Protein AF-A0A536NXY3-F1 (afdb_monomer)

Structure (mmCIF, N/CA/C/O backbone):
data_AF-A0A536NXY3-F1
#
_entry.id   AF-A0A536NXY3-F1
#
loop_
_atom_site.group_PDB
_atom_site.id
_atom_site.type_symbol
_atom_site.label_atom_id
_atom_site.label_alt_id
_atom_site.label_comp_id
_atom_site.label_asym_id
_atom_site.label_entity_id
_atom_site.label_seq_id
_atom_site.pdbx_PDB_ins_code
_atom_site.Cartn_x
_atom_site.Cartn_y
_atom_site.Cartn_z
_atom_site.occupancy
_atom_site.B_iso_or_equiv
_atom_site.auth_seq_id
_atom_site.auth_comp_id
_atom_site.auth_asym_id
_atom_site.auth_atom_id
_atom_site.pdbx_PDB_model_num
ATOM 1 N N . MET A 1 1 ? -5.836 4.672 -12.415 1.00 70.81 1 MET A N 1
ATOM 2 C CA . MET A 1 1 ? -6.569 4.955 -11.162 1.00 70.81 1 MET A CA 1
ATOM 3 C C . MET A 1 1 ? -7.993 4.489 -11.331 1.00 70.81 1 MET A C 1
ATOM 5 O O . MET A 1 1 ? -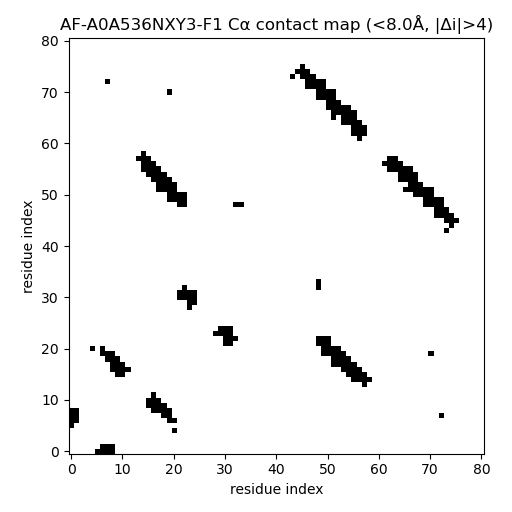8.533 4.631 -12.422 1.00 70.81 1 MET A O 1
ATOM 9 N N . ASP A 1 2 ? -8.573 3.956 -10.270 1.00 80.12 2 ASP A N 1
ATOM 10 C CA . ASP A 1 2 ? -9.996 3.669 -10.201 1.00 80.12 2 ASP A CA 1
ATOM 11 C C . ASP A 1 2 ? -10.816 4.973 -10.191 1.00 80.12 2 ASP A C 1
ATOM 13 O O . ASP A 1 2 ? -10.429 5.959 -9.555 1.00 80.12 2 ASP A O 1
ATOM 17 N N . SER A 1 3 ? -11.912 5.022 -10.949 1.00 77.19 3 SER A N 1
ATOM 18 C CA . SER A 1 3 ? -12.668 6.262 -11.167 1.00 77.19 3 SER A CA 1
ATOM 19 C C . SER A 1 3 ? -13.460 6.711 -9.942 1.00 77.19 3 SER A C 1
ATOM 21 O O . SER A 1 3 ? -13.604 7.925 -9.749 1.00 77.19 3 SER A O 1
ATOM 23 N N . GLU A 1 4 ? -13.928 5.758 -9.133 1.00 81.56 4 GLU A N 1
ATOM 24 C CA . GLU A 1 4 ? -14.771 5.989 -7.957 1.00 81.56 4 GLU A CA 1
ATOM 25 C C . GLU A 1 4 ? -13.920 6.195 -6.710 1.00 81.56 4 GLU A C 1
ATOM 27 O O . GLU A 1 4 ? -14.031 7.213 -6.031 1.00 81.56 4 GLU A O 1
ATOM 32 N N . THR A 1 5 ? -13.015 5.257 -6.444 1.00 79.94 5 THR A N 1
ATOM 33 C CA . THR A 1 5 ? -12.217 5.259 -5.212 1.00 79.94 5 THR A CA 1
ATOM 34 C C . THR A 1 5 ? -10.979 6.142 -5.308 1.00 79.94 5 THR A C 1
ATOM 36 O O . THR A 1 5 ? -10.355 6.424 -4.291 1.00 79.94 5 THR A O 1
ATOM 39 N N . LYS A 1 6 ? -10.585 6.558 -6.522 1.00 82.69 6 LYS A N 1
ATOM 40 C CA . LYS A 1 6 ? -9.301 7.228 -6.803 1.00 82.69 6 LYS A CA 1
ATOM 41 C C . LYS A 1 6 ? -8.079 6.418 -6.359 1.00 82.69 6 LYS A C 1
ATOM 43 O O . LYS A 1 6 ? -6.972 6.945 -6.329 1.00 82.69 6 LYS A O 1
ATOM 48 N N . LEU A 1 7 ? -8.237 5.130 -6.062 1.00 82.81 7 LEU A N 1
ATOM 49 C CA . LEU A 1 7 ? -7.132 4.265 -5.673 1.00 82.81 7 LEU A CA 1
ATOM 50 C C . LEU A 1 7 ? -6.344 3.782 -6.900 1.00 82.81 7 LEU A C 1
ATOM 52 O O . LEU A 1 7 ? -6.865 3.735 -8.024 1.00 82.81 7 LEU A O 1
ATOM 56 N N . PRO A 1 8 ? -5.055 3.447 -6.735 1.00 79.44 8 PRO A N 1
ATOM 57 C CA . PRO A 1 8 ? -4.269 2.893 -7.820 1.00 79.44 8 PRO A CA 1
ATOM 58 C C . PRO A 1 8 ? -4.757 1.484 -8.179 1.00 79.44 8 PRO A C 1
ATOM 60 O O . PRO A 1 8 ? -5.080 0.663 -7.325 1.00 79.44 8 PRO A O 1
ATOM 63 N N . ARG A 1 9 ? -4.748 1.216 -9.482 1.00 82.50 9 ARG A N 1
ATOM 64 C CA . ARG A 1 9 ? -4.805 -0.121 -10.071 1.00 82.50 9 ARG A CA 1
ATOM 65 C C . ARG A 1 9 ? -3.556 -0.250 -10.921 1.00 82.50 9 ARG A C 1
ATOM 67 O O . ARG A 1 9 ? -3.280 0.662 -11.707 1.00 82.50 9 ARG A O 1
ATOM 74 N N . VAL A 1 10 ? -2.795 -1.317 -10.718 1.00 83.19 10 VAL A N 1
ATOM 75 C CA . VAL A 1 10 ? -1.530 -1.549 -11.420 1.00 83.19 10 VAL A CA 1
ATOM 76 C C . VAL A 1 10 ? -1.598 -2.907 -12.095 1.00 83.19 10 VAL A C 1
ATOM 78 O O . VAL A 1 10 ? -1.862 -3.916 -11.447 1.00 83.19 10 VAL A O 1
ATOM 81 N N . ALA A 1 11 ? -1.336 -2.914 -13.396 1.00 82.25 11 ALA A N 1
ATOM 82 C CA . ALA A 1 11 ? -1.094 -4.115 -14.173 1.00 82.25 11 ALA A CA 1
ATOM 83 C C . ALA A 1 11 ? 0.240 -3.937 -14.902 1.00 82.25 11 ALA A C 1
ATOM 85 O O . ALA A 1 11 ? 0.485 -2.872 -15.476 1.00 82.25 11 ALA A O 1
ATOM 86 N N . ALA A 1 12 ? 1.103 -4.949 -14.859 1.00 81.81 12 ALA A N 1
ATOM 87 C CA . ALA A 1 12 ? 2.383 -4.928 -15.561 1.00 81.81 12 ALA A CA 1
ATOM 88 C C . ALA A 1 12 ? 2.561 -6.223 -16.353 1.00 81.81 12 ALA A C 1
ATOM 90 O O . ALA A 1 12 ? 2.779 -7.274 -15.754 1.00 81.81 12 ALA A O 1
ATOM 91 N N . ALA A 1 13 ? 2.459 -6.111 -17.685 1.00 76.81 13 ALA A N 1
ATOM 92 C CA . ALA A 1 13 ? 2.731 -7.169 -18.665 1.00 76.81 13 ALA A CA 1
ATOM 93 C C . ALA A 1 13 ? 2.171 -8.553 -18.273 1.00 76.81 13 ALA A C 1
ATOM 95 O O . ALA A 1 13 ? 2.881 -9.548 -18.354 1.00 76.81 13 ALA A O 1
ATOM 96 N N . ASP A 1 14 ? 0.933 -8.587 -17.767 1.00 80.38 14 ASP A N 1
ATOM 97 C CA . ASP A 1 14 ? 0.213 -9.757 -17.228 1.00 80.38 14 ASP A CA 1
ATOM 98 C C . ASP A 1 14 ? 0.875 -10.494 -16.046 1.00 80.38 14 ASP A C 1
ATOM 100 O O . ASP A 1 14 ? 0.223 -11.289 -15.370 1.00 80.38 14 ASP A O 1
ATOM 104 N N . ALA A 1 15 ? 2.130 -10.182 -15.725 1.00 89.25 15 ALA A N 1
ATOM 105 C CA . ALA A 1 15 ? 2.880 -10.816 -14.653 1.00 89.25 15 ALA A CA 1
ATOM 106 C C . ALA A 1 15 ? 2.484 -10.308 -13.264 1.00 89.25 15 ALA A C 1
ATOM 108 O O . ALA A 1 15 ? 2.624 -11.024 -12.273 1.00 89.25 15 ALA A O 1
ATOM 109 N N . ILE A 1 16 ? 2.002 -9.066 -13.163 1.00 91.88 16 ILE A N 1
ATOM 110 C CA . ILE A 1 16 ? 1.619 -8.451 -11.889 1.00 91.88 16 ILE A CA 1
ATOM 111 C C . ILE A 1 16 ? 0.224 -7.851 -12.003 1.00 91.88 16 ILE A C 1
ATOM 113 O O . ILE A 1 16 ? -0.039 -7.052 -12.902 1.00 91.88 16 ILE A O 1
ATOM 117 N N . THR A 1 17 ? -0.636 -8.183 -11.041 1.00 93.12 17 THR A N 1
ATOM 118 C CA . THR A 1 17 ? -1.938 -7.535 -10.835 1.00 93.12 17 THR A CA 1
ATOM 119 C C . THR A 1 17 ? -2.020 -7.019 -9.409 1.00 93.12 17 THR A C 1
ATOM 121 O O . THR A 1 17 ? -1.852 -7.792 -8.464 1.00 93.12 17 THR A O 1
ATOM 124 N N . VAL A 1 18 ? -2.295 -5.722 -9.257 1.00 91.88 18 VAL A N 1
ATOM 125 C CA . VAL A 1 18 ? -2.535 -5.083 -7.961 1.00 91.88 18 VAL A CA 1
ATOM 126 C C . VAL A 1 18 ? -3.814 -4.253 -8.004 1.00 91.88 18 VAL A C 1
ATOM 128 O O . VAL A 1 18 ? -3.925 -3.287 -8.765 1.00 91.88 18 VAL A O 1
ATOM 131 N N . GLU A 1 19 ? -4.749 -4.598 -7.126 1.00 91.88 19 GLU A N 1
ATOM 132 C CA . GLU A 1 19 ? -5.942 -3.819 -6.813 1.00 91.88 19 GLU A CA 1
ATOM 133 C C . GLU A 1 19 ? -5.921 -3.416 -5.341 1.00 91.88 19 GLU A C 1
ATOM 135 O O . GLU A 1 19 ? -5.692 -4.250 -4.462 1.00 91.88 19 GLU A O 1
ATOM 140 N N . MET A 1 20 ? -6.191 -2.139 -5.074 1.00 91.19 20 MET A N 1
ATOM 141 C CA . MET A 1 20 ? -6.234 -1.591 -3.721 1.00 91.19 20 MET A CA 1
ATOM 142 C C . M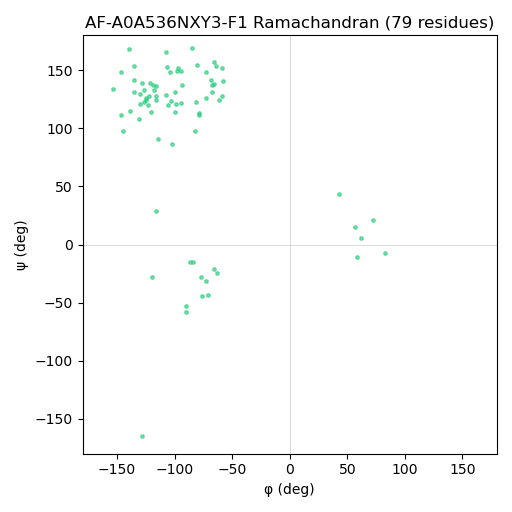ET A 1 20 ? -7.666 -1.307 -3.277 1.00 91.19 20 MET A C 1
ATOM 144 O O . MET A 1 20 ? -8.529 -0.979 -4.092 1.00 91.19 20 MET A O 1
ATOM 148 N N . GLU A 1 21 ? -7.890 -1.358 -1.970 1.00 91.25 21 GLU A N 1
ATOM 149 C CA . GLU A 1 21 ? -9.137 -0.954 -1.329 1.00 91.25 21 GLU A CA 1
ATOM 150 C C . GLU A 1 21 ? -8.877 -0.103 -0.084 1.00 91.25 21 GLU A C 1
ATOM 152 O O . GLU A 1 21 ? -7.833 -0.205 0.569 1.00 91.25 21 GLU A O 1
ATOM 157 N N . TYR A 1 22 ? -9.838 0.753 0.261 1.00 90.12 22 TYR A N 1
ATOM 158 C CA . TYR A 1 22 ? -9.790 1.460 1.531 1.00 90.12 22 TYR A CA 1
ATOM 159 C C . TYR A 1 22 ? -9.935 0.473 2.682 1.00 90.12 22 TYR A C 1
ATOM 161 O O . TYR A 1 22 ? -10.773 -0.426 2.652 1.00 90.12 22 TYR A O 1
ATOM 169 N N . ILE A 1 23 ? -9.141 0.676 3.730 1.00 89.56 23 ILE A N 1
ATOM 170 C CA . ILE A 1 23 ? -9.318 -0.087 4.958 1.00 89.56 23 ILE A CA 1
ATOM 171 C C . ILE A 1 23 ? -10.579 0.448 5.635 1.00 89.56 23 ILE A C 1
ATOM 173 O O . ILE A 1 23 ? -10.709 1.653 5.854 1.00 89.56 23 ILE A O 1
ATOM 177 N N . LEU A 1 24 ? -11.509 -0.448 5.952 1.00 90.94 24 LEU A N 1
ATOM 178 C CA . LEU A 1 24 ? -12.767 -0.100 6.601 1.00 90.94 24 LEU A CA 1
ATOM 179 C C . LEU A 1 24 ? -12.736 -0.484 8.078 1.00 90.94 24 LEU A C 1
ATOM 181 O O . LEU A 1 24 ? -12.143 -1.493 8.468 1.00 90.94 24 LEU A O 1
ATOM 185 N N . ASN A 1 25 ? -13.436 0.289 8.902 1.00 91.00 25 ASN A N 1
ATOM 186 C CA . ASN A 1 25 ? -13.722 -0.096 10.273 1.00 91.00 25 ASN A CA 1
ATOM 187 C C . ASN A 1 25 ? -14.546 -1.399 10.240 1.00 91.00 25 ASN A C 1
ATOM 189 O O . ASN A 1 25 ? -15.607 -1.433 9.608 1.00 91.00 25 ASN A O 1
ATOM 193 N N . PRO A 1 26 ? -14.114 -2.480 10.914 1.00 88.06 26 PRO A N 1
ATOM 194 C CA . PRO A 1 26 ? -14.808 -3.762 10.830 1.00 88.06 26 PRO A CA 1
ATOM 195 C C . PRO A 1 26 ? -16.237 -3.703 11.387 1.00 88.06 26 PRO A C 1
ATOM 197 O O . PRO A 1 26 ? -17.076 -4.496 10.950 1.00 88.06 26 PRO A O 1
ATOM 200 N N . VAL A 1 27 ? -16.510 -2.755 12.291 1.00 95.25 27 VAL A N 1
ATOM 201 C CA . VAL A 1 27 ? -17.806 -2.529 12.939 1.00 95.25 27 VAL A CA 1
ATOM 202 C C . VAL A 1 27 ? -18.659 -1.541 12.142 1.00 95.25 27 VAL A C 1
ATOM 204 O O . VAL A 1 27 ? -19.755 -1.903 11.726 1.00 95.25 27 VAL A O 1
ATOM 207 N N . THR A 1 28 ? -18.173 -0.318 11.896 1.00 94.31 28 THR A N 1
ATOM 208 C CA . THR A 1 28 ? -18.993 0.748 11.273 1.00 94.31 28 THR A CA 1
ATOM 209 C C . THR A 1 28 ? -18.994 0.723 9.746 1.00 94.31 28 THR A C 1
ATOM 211 O O . THR A 1 28 ? -19.847 1.354 9.133 1.00 94.31 28 THR A O 1
ATOM 214 N N . LYS A 1 29 ? -18.062 -0.011 9.122 1.00 92.50 29 LYS A N 1
ATOM 215 C CA . LYS A 1 29 ? -17.810 -0.043 7.667 1.00 92.50 29 LYS A CA 1
ATOM 216 C C . LYS A 1 29 ? -17.370 1.286 7.050 1.00 92.50 29 LYS A C 1
ATOM 218 O O . LYS A 1 29 ? -17.176 1.354 5.842 1.00 92.50 29 LYS A O 1
ATOM 223 N N . GLU A 1 30 ? -17.149 2.312 7.859 1.00 92.25 30 GLU A N 1
ATOM 224 C CA . GLU A 1 30 ? -16.597 3.584 7.401 1.00 92.25 30 GLU A CA 1
ATOM 225 C C . GLU A 1 30 ? -15.106 3.443 7.076 1.00 92.25 30 GLU A C 1
ATOM 227 O O . GLU A 1 30 ? -14.393 2.659 7.712 1.00 92.25 30 GLU A O 1
ATOM 232 N N . THR A 1 31 ? -14.624 4.221 6.106 1.00 88.00 31 THR A N 1
ATOM 233 C CA . THR A 1 31 ? -13.196 4.304 5.781 1.00 88.00 31 THR A CA 1
ATOM 234 C C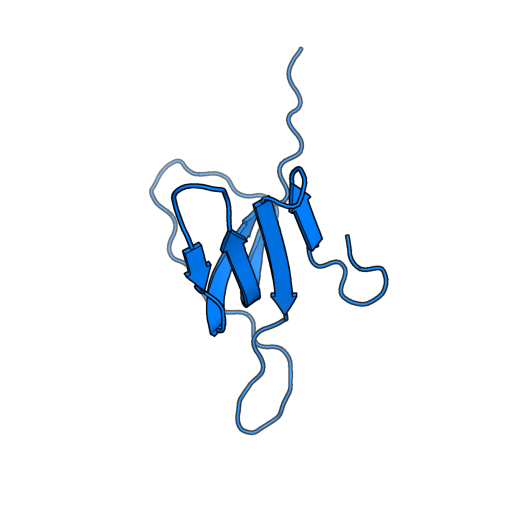 . THR A 1 31 ? -12.405 4.767 6.997 1.00 88.00 31 THR A C 1
ATOM 236 O O . THR A 1 31 ? -12.709 5.802 7.588 1.00 88.00 31 THR A O 1
ATOM 239 N N . ILE A 1 32 ? -11.362 4.018 7.355 1.00 85.88 32 ILE A N 1
ATOM 240 C CA . ILE A 1 32 ? -10.407 4.447 8.374 1.00 85.88 32 ILE A CA 1
ATOM 241 C C . ILE A 1 32 ? -9.183 5.075 7.720 1.00 85.88 32 ILE A C 1
ATOM 243 O O . ILE A 1 32 ? -8.785 4.721 6.612 1.00 85.88 32 ILE A O 1
ATOM 247 N N . HIS A 1 33 ? -8.553 5.986 8.454 1.00 80.00 33 HIS A N 1
ATOM 248 C CA . HIS A 1 33 ? -7.308 6.634 8.063 1.00 80.00 33 HIS A CA 1
ATOM 249 C C . HIS A 1 33 ? -6.211 6.197 9.040 1.00 80.00 33 HIS A C 1
ATOM 251 O O . HIS A 1 33 ? -6.067 6.800 10.108 1.00 80.00 33 HIS A O 1
ATOM 257 N N . PRO A 1 34 ? -5.478 5.105 8.740 1.00 79.00 34 PRO A N 1
ATOM 258 C CA . PRO A 1 34 ? -4.421 4.624 9.616 1.00 79.00 34 PRO A CA 1
ATOM 259 C C . PRO A 1 34 ? -3.345 5.695 9.826 1.00 79.00 34 PRO A C 1
ATOM 261 O O . PRO A 1 34 ? -3.102 6.541 8.966 1.00 79.00 34 PRO A O 1
ATOM 264 N N . ARG A 1 35 ? -2.671 5.646 10.977 1.00 77.00 35 ARG A N 1
ATOM 265 C CA . ARG A 1 35 ? -1.515 6.504 11.256 1.00 77.00 35 ARG A CA 1
ATOM 266 C C . ARG A 1 35 ? -0.233 5.769 10.885 1.00 77.00 35 ARG A C 1
ATOM 268 O O . ARG A 1 35 ? -0.074 4.604 11.236 1.00 77.00 35 ARG A O 1
ATOM 275 N N . VAL A 1 36 ? 0.695 6.472 10.244 1.00 78.12 36 VAL A N 1
ATOM 276 C CA . VAL A 1 36 ? 2.055 5.995 9.965 1.00 78.12 36 VAL A CA 1
ATOM 277 C C . VAL A 1 36 ? 3.062 6.946 10.605 1.00 78.12 36 VAL A C 1
ATOM 279 O O . VAL A 1 36 ? 2.873 8.162 10.588 1.00 78.12 36 VAL A O 1
ATOM 282 N N . VAL A 1 37 ? 4.118 6.392 11.196 1.00 82.94 37 VAL A N 1
ATOM 283 C CA . VAL A 1 37 ? 5.284 7.163 11.640 1.00 82.94 37 VAL A CA 1
ATOM 284 C C . VAL A 1 37 ? 6.310 7.105 10.517 1.00 82.94 37 VAL A C 1
ATOM 286 O O . VAL A 1 37 ? 6.694 6.016 10.094 1.00 82.94 37 VAL A O 1
ATOM 289 N N . LEU A 1 38 ? 6.712 8.268 10.010 1.00 81.94 38 LEU A N 1
ATOM 290 C CA . LEU A 1 38 ? 7.694 8.376 8.936 1.00 81.94 38 LEU A CA 1
ATOM 291 C C . LEU A 1 38 ? 9.103 8.587 9.512 1.00 81.94 38 LEU A C 1
ATOM 293 O O . LEU A 1 38 ? 9.229 9.188 10.582 1.00 81.94 38 LEU A O 1
ATOM 297 N N . PRO A 1 39 ? 10.157 8.108 8.826 1.00 80.69 39 PRO A N 1
ATOM 298 C CA . PRO A 1 39 ? 11.533 8.405 9.204 1.00 80.69 39 PRO A CA 1
ATOM 299 C C . PRO A 1 39 ? 11.836 9.904 9.075 1.00 80.69 39 PRO A C 1
ATOM 301 O O . PRO A 1 39 ? 11.227 10.611 8.266 1.00 80.69 39 PRO A O 1
ATOM 304 N N . GLU A 1 40 ? 12.801 10.385 9.860 1.00 85.75 40 GLU A N 1
ATOM 305 C CA . GLU A 1 40 ? 13.254 11.777 9.798 1.00 85.75 40 GLU A CA 1
ATOM 306 C C . GLU A 1 40 ? 13.762 12.141 8.393 1.00 85.75 40 GLU A C 1
ATOM 308 O O . GLU A 1 40 ? 14.418 11.346 7.721 1.00 85.75 40 GLU A O 1
ATOM 313 N N . GLY A 1 41 ? 13.443 13.357 7.938 1.00 81.06 41 GLY A N 1
ATOM 314 C CA . GLY A 1 41 ? 13.851 13.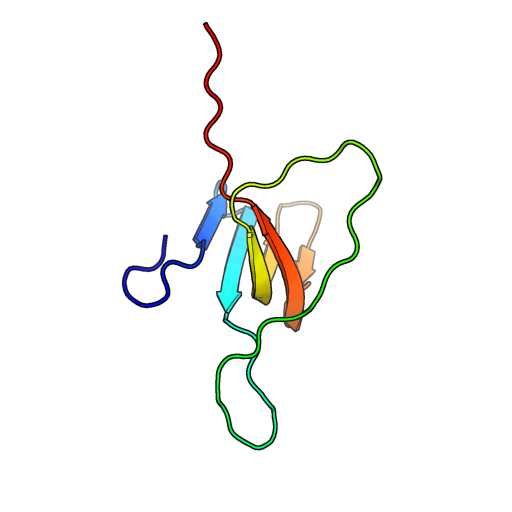873 6.626 1.00 81.06 41 GLY A CA 1
ATOM 315 C C . GLY A 1 41 ? 12.969 13.451 5.445 1.00 81.06 41 GLY A C 1
ATOM 316 O O . GLY A 1 41 ? 13.134 13.997 4.354 1.00 81.06 41 GLY A O 1
ATOM 317 N N . LEU A 1 42 ? 12.004 12.541 5.631 1.00 79.00 42 LEU A N 1
ATOM 318 C CA . LEU A 1 42 ? 11.053 12.185 4.578 1.00 79.00 42 LEU A CA 1
ATOM 319 C C . LEU A 1 42 ? 9.910 13.208 4.496 1.00 79.00 42 LEU A C 1
ATOM 321 O O . LEU A 1 42 ? 9.167 13.408 5.455 1.00 79.00 42 LEU A O 1
ATOM 325 N N . VAL A 1 43 ? 9.729 13.810 3.318 1.00 76.06 43 VAL A N 1
ATOM 326 C CA . VAL A 1 43 ? 8.628 14.743 3.039 1.00 76.06 43 VAL A CA 1
ATOM 327 C C . VAL A 1 43 ? 7.592 14.059 2.155 1.00 76.06 43 VAL A C 1
ATOM 329 O O . VAL A 1 43 ? 7.886 13.665 1.029 1.00 76.06 43 VAL A O 1
ATOM 332 N N . VAL A 1 44 ? 6.361 13.946 2.654 1.00 75.12 44 VAL A N 1
ATOM 333 C CA . VAL A 1 44 ? 5.216 13.405 1.910 1.00 75.12 44 VAL A CA 1
ATOM 334 C C . VAL A 1 44 ? 4.117 14.457 1.891 1.00 75.12 44 VAL A C 1
ATOM 336 O O . VAL A 1 44 ? 3.640 14.872 2.943 1.00 75.12 44 VAL A O 1
ATOM 339 N N . LYS A 1 45 ? 3.715 14.892 0.691 1.00 74.94 45 LYS A N 1
ATOM 340 C CA . LYS A 1 45 ? 2.594 15.829 0.524 1.00 74.94 45 LYS A CA 1
ATOM 341 C C . LYS A 1 45 ? 1.251 15.122 0.695 1.00 74.94 45 LYS A C 1
ATOM 343 O O . LYS A 1 45 ? 0.366 15.646 1.359 1.00 74.94 45 LYS A O 1
ATOM 348 N N . GLU A 1 46 ? 1.114 13.944 0.091 1.00 76.81 46 GLU A N 1
ATOM 349 C CA . GLU A 1 46 ? -0.112 13.152 0.117 1.00 76.81 46 GLU A CA 1
ATOM 350 C C . GLU A 1 46 ? 0.207 11.662 -0.068 1.00 76.81 46 GLU A C 1
ATOM 352 O O . GLU A 1 46 ? 0.984 11.279 -0.948 1.00 76.81 46 GLU A O 1
ATOM 357 N N . ALA A 1 47 ? -0.397 10.815 0.764 1.00 79.94 47 ALA A N 1
ATOM 358 C CA . ALA A 1 47 ? -0.312 9.365 0.653 1.00 79.94 47 ALA A CA 1
ATOM 359 C C . ALA A 1 47 ? -1.616 8.715 1.117 1.00 79.94 47 ALA A C 1
ATOM 361 O O . ALA A 1 47 ? -2.283 9.208 2.027 1.00 79.94 47 ALA A O 1
ATOM 362 N N . ALA A 1 48 ? -1.944 7.580 0.508 1.00 82.12 48 ALA A N 1
ATOM 363 C CA . ALA A 1 48 ? -3.047 6.724 0.903 1.00 82.12 48 ALA A CA 1
ATOM 364 C C . ALA A 1 48 ? -2.497 5.451 1.557 1.00 82.12 48 ALA A C 1
ATOM 366 O O . ALA A 1 48 ? -1.642 4.760 0.995 1.00 82.12 48 ALA A O 1
ATOM 367 N N . LEU A 1 49 ? -3.009 5.136 2.746 1.00 87.56 49 LEU A N 1
ATOM 368 C CA . LEU A 1 49 ? -2.774 3.858 3.414 1.00 87.56 49 LEU A CA 1
ATOM 369 C C . LEU A 1 49 ? -3.989 2.967 3.161 1.00 87.56 49 LEU A C 1
ATOM 371 O O . LEU A 1 49 ? -5.116 3.349 3.477 1.00 87.56 49 LEU A O 1
ATOM 375 N N . VAL A 1 50 ? -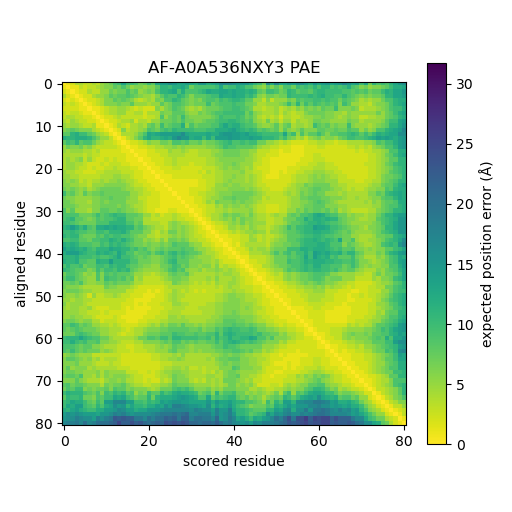3.757 1.819 2.538 1.00 90.38 50 VAL A N 1
ATOM 376 C CA . VAL A 1 50 ? -4.787 0.990 1.899 1.00 90.38 50 VAL A CA 1
ATOM 377 C C . VAL A 1 50 ? -4.539 -0.494 2.158 1.00 90.38 50 VAL A C 1
ATOM 379 O O . VAL A 1 50 ? -3.488 -0.887 2.664 1.00 90.38 50 VAL A O 1
ATOM 382 N N . GLY A 1 51 ? -5.518 -1.330 1.835 1.00 91.12 51 GLY A N 1
ATOM 383 C CA . GLY A 1 51 ? -5.351 -2.778 1.744 1.00 91.12 51 GLY A CA 1
ATOM 384 C C . GLY A 1 51 ? -5.146 -3.212 0.295 1.00 91.12 51 GLY A C 1
ATOM 385 O O . GLY A 1 51 ? -5.683 -2.587 -0.620 1.00 91.12 51 GLY A O 1
ATOM 386 N N . THR A 1 52 ? -4.395 -4.288 0.070 1.00 92.94 52 THR A N 1
ATOM 387 C CA . THR A 1 52 ? -4.396 -4.992 -1.216 1.00 92.94 52 THR A CA 1
ATOM 388 C C . THR A 1 52 ? -5.634 -5.877 -1.281 1.00 92.94 52 THR A C 1
ATOM 390 O O . THR A 1 52 ? -5.727 -6.878 -0.576 1.00 92.94 52 THR A O 1
ATOM 393 N N . LYS A 1 53 ? -6.588 -5.541 -2.147 1.00 93.25 53 LYS A N 1
ATOM 394 C CA . 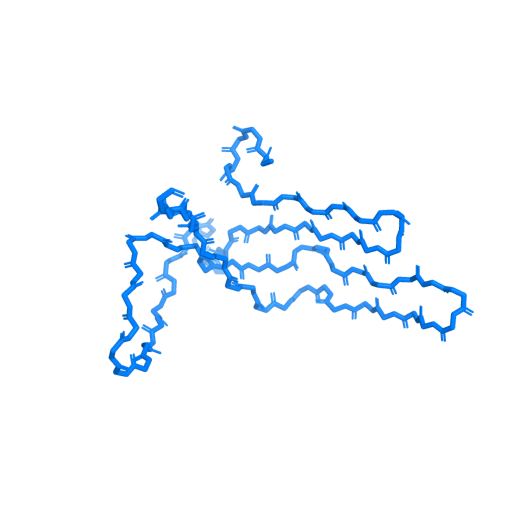LYS A 1 53 ? -7.712 -6.431 -2.458 1.00 93.25 53 LYS A 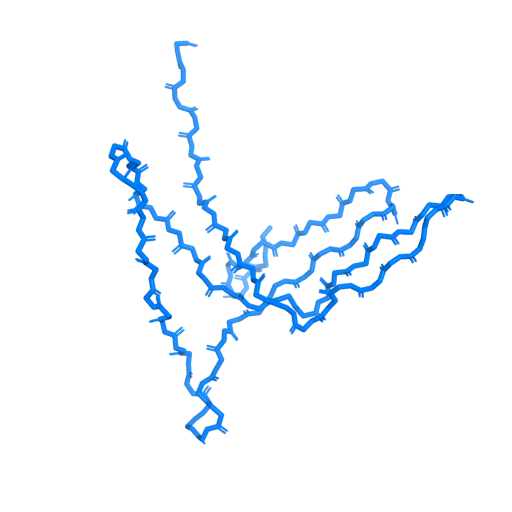CA 1
ATOM 395 C C . LYS A 1 53 ? -7.224 -7.625 -3.274 1.00 93.25 53 LYS A C 1
ATOM 397 O O . LYS A 1 53 ? -7.580 -8.767 -3.003 1.00 93.25 53 LYS A O 1
ATOM 402 N N . GLN A 1 54 ? -6.366 -7.340 -4.250 1.00 93.88 54 GLN A N 1
ATOM 403 C CA . GLN A 1 54 ? -5.661 -8.332 -5.044 1.00 93.88 54 GLN A CA 1
ATOM 404 C C . GLN A 1 54 ? -4.203 -7.908 -5.172 1.00 93.88 54 GLN A C 1
ATOM 406 O O . GLN A 1 54 ? -3.920 -6.760 -5.503 1.00 93.88 54 GLN A O 1
ATOM 411 N N . PHE A 1 55 ? -3.277 -8.823 -4.919 1.00 93.75 55 PHE A N 1
ATOM 412 C CA . PHE A 1 55 ? -1.874 -8.650 -5.267 1.00 93.75 55 PHE A CA 1
ATOM 413 C C . PHE A 1 55 ? -1.294 -10.000 -5.664 1.00 93.75 55 PHE A C 1
ATOM 415 O O . PHE A 1 55 ? -0.876 -10.788 -4.818 1.00 93.75 55 PHE A O 1
ATOM 422 N N . THR A 1 56 ? -1.244 -10.244 -6.967 1.00 94.69 56 THR A N 1
ATOM 423 C CA . THR A 1 56 ? -0.683 -11.470 -7.529 1.00 94.69 56 THR A CA 1
ATOM 424 C C . THR A 1 56 ? 0.538 -11.162 -8.377 1.00 94.69 56 THR A C 1
ATOM 426 O O . THR A 1 56 ? 0.512 -10.236 -9.191 1.00 94.69 56 THR A O 1
ATOM 429 N N . VAL A 1 57 ? 1.577 -11.976 -8.212 1.00 93.44 57 VAL A N 1
ATOM 430 C CA . VAL A 1 57 ? 2.736 -12.047 -9.106 1.00 93.44 57 VAL A CA 1
ATOM 431 C C . VAL A 1 57 ? 2.735 -13.438 -9.721 1.00 93.44 57 VAL A C 1
ATOM 433 O O . VAL A 1 57 ? 2.689 -14.428 -8.992 1.00 93.44 57 VAL A O 1
ATOM 436 N N . SER A 1 58 ? 2.736 -13.532 -11.042 1.00 92.88 58 SER A N 1
ATOM 437 C CA . SER A 1 58 ? 2.752 -14.802 -11.757 1.00 92.88 58 SER A CA 1
ATOM 438 C C . SER A 1 58 ? 3.540 -14.657 -13.049 1.00 92.88 58 SER A C 1
ATOM 440 O O . SER A 1 58 ? 3.065 -14.028 -13.984 1.00 92.88 58 SER A O 1
ATOM 442 N N . ASP A 1 59 ? 4.694 -15.300 -13.127 1.00 90.25 59 ASP A N 1
ATOM 443 C CA . ASP A 1 59 ? 5.437 -15.489 -14.372 1.00 90.25 59 ASP A CA 1
ATOM 444 C C . ASP A 1 59 ? 5.792 -16.976 -14.564 1.00 90.25 59 ASP A C 1
ATOM 446 O O . ASP A 1 59 ? 5.196 -17.854 -13.932 1.00 90.25 59 ASP A O 1
ATOM 450 N N . GLU A 1 60 ? 6.718 -17.276 -15.474 1.00 91.50 60 GLU A N 1
ATOM 451 C CA . GLU A 1 60 ? 7.148 -18.648 -15.772 1.00 91.50 60 GLU A CA 1
ATOM 452 C C . GLU A 1 60 ? 7.874 -19.346 -14.607 1.00 91.50 60 GLU A C 1
ATOM 454 O O . GLU A 1 60 ? 7.951 -20.576 -14.572 1.00 91.50 60 GLU A O 1
ATOM 459 N N . HIS A 1 61 ? 8.416 -18.592 -13.652 1.00 91.38 61 HIS A N 1
ATOM 460 C CA . HIS A 1 61 ? 9.296 -19.092 -12.596 1.00 91.38 61 HIS A CA 1
ATOM 461 C C . HIS A 1 61 ? 8.747 -18.863 -11.188 1.00 91.38 61 HIS A C 1
ATOM 463 O O . HIS A 1 61 ? 9.057 -19.636 -10.278 1.00 91.38 61 HIS A O 1
ATOM 469 N N . VAL A 1 62 ? 7.938 -17.824 -10.990 1.00 91.25 62 VAL A N 1
ATOM 470 C CA . VAL A 1 62 ? 7.395 -17.444 -9.689 1.00 91.25 62 VAL A CA 1
ATOM 471 C C . VAL A 1 62 ? 5.886 -17.265 -9.724 1.00 91.25 62 VAL A C 1
ATOM 473 O O . VAL A 1 62 ? 5.312 -16.682 -10.641 1.00 91.25 62 VAL A O 1
ATOM 476 N N . ARG A 1 63 ? 5.231 -17.744 -8.662 1.00 93.81 63 ARG A N 1
ATOM 477 C CA . ARG A 1 63 ? 3.802 -17.547 -8.434 1.0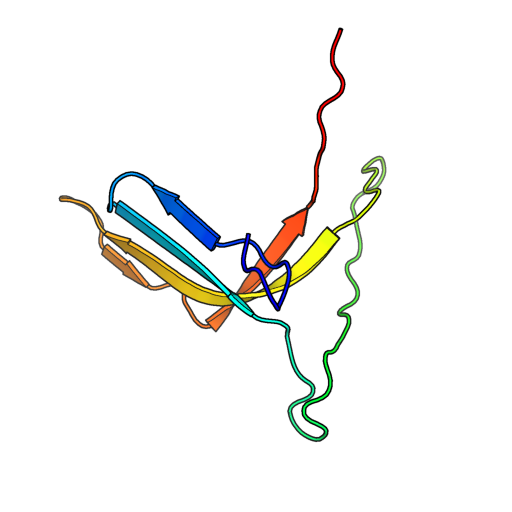0 93.81 63 ARG A CA 1
ATOM 478 C C . ARG A 1 63 ? 3.545 -17.245 -6.965 1.00 93.81 63 ARG A C 1
ATOM 480 O O . ARG A 1 63 ? 3.747 -18.105 -6.109 1.00 93.81 63 ARG A O 1
ATOM 487 N N . TYR A 1 64 ? 3.075 -16.035 -6.692 1.00 93.69 64 TYR A N 1
ATOM 488 C CA . TYR A 1 64 ? 2.789 -15.545 -5.350 1.00 93.69 64 TYR A CA 1
ATOM 489 C C . TYR A 1 64 ? 1.445 -14.828 -5.302 1.00 93.69 64 TYR A C 1
ATOM 491 O O . TYR A 1 64 ? 1.090 -14.072 -6.209 1.00 93.69 64 TYR A O 1
ATOM 499 N N . ASP A 1 65 ?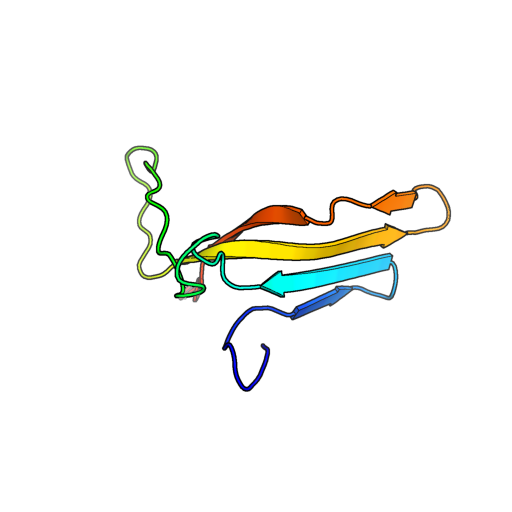 0.732 -15.032 -4.200 1.00 94.38 65 ASP A N 1
ATOM 500 C CA . ASP A 1 65 ? -0.450 -14.263 -3.837 1.00 94.38 65 ASP A CA 1
ATOM 501 C C . ASP A 1 65 ? -0.205 -13.585 -2.482 1.00 94.38 65 ASP A C 1
ATOM 503 O O . ASP A 1 65 ? -0.038 -14.238 -1.448 1.00 94.38 65 ASP A O 1
ATOM 507 N N . HIS A 1 66 ? -0.146 -12.257 -2.517 1.00 92.69 66 HIS A N 1
ATOM 508 C CA . HIS A 1 66 ? 0.025 -11.371 -1.368 1.00 92.69 66 HIS A CA 1
ATOM 509 C C . HIS A 1 66 ? -1.203 -10.466 -1.166 1.00 92.69 66 HIS A C 1
ATOM 511 O O . HIS A 1 66 ? -1.090 -9.348 -0.652 1.00 92.69 66 HIS A O 1
ATOM 517 N N . SER A 1 67 ? -2.383 -10.938 -1.567 1.00 93.56 67 SER A N 1
ATOM 518 C CA . SER A 1 67 ? -3.660 -10.258 -1.332 1.00 93.56 67 SER A CA 1
ATOM 519 C C . SER A 1 67 ? -4.008 -10.187 0.166 1.00 93.56 67 SER A C 1
ATOM 521 O O . SER A 1 67 ? -3.519 -10.973 0.985 1.00 93.56 67 SER A O 1
ATOM 523 N N . GLY A 1 68 ? -4.848 -9.223 0.543 1.00 91.44 68 GLY A N 1
ATOM 524 C CA . GLY A 1 68 ? -5.297 -8.986 1.919 1.00 91.44 68 GLY A CA 1
ATOM 525 C C . GLY A 1 68 ? -4.226 -8.391 2.837 1.00 91.44 68 GLY A C 1
ATOM 526 O O . GLY A 1 68 ? -4.289 -8.555 4.057 1.00 91.44 68 GLY A O 1
ATOM 527 N N . ARG A 1 69 ? -3.197 -7.752 2.274 1.00 90.19 69 ARG A N 1
ATOM 528 C CA . ARG A 1 69 ? -2.064 -7.184 3.016 1.00 90.19 69 ARG A CA 1
ATOM 529 C C . ARG A 1 69 ? -2.132 -5.664 3.045 1.00 90.19 69 ARG A C 1
ATOM 531 O O . ARG A 1 69 ? -2.881 -5.032 2.312 1.00 90.19 69 ARG A O 1
ATOM 538 N N . TYR A 1 70 ? -1.336 -5.076 3.927 1.00 86.75 70 TYR A N 1
ATOM 539 C CA . TYR A 1 70 ? -1.174 -3.631 3.992 1.00 86.75 70 TYR A CA 1
ATOM 540 C C . TYR A 1 70 ? -0.454 -3.114 2.741 1.00 86.75 70 TYR A C 1
ATOM 542 O O . TYR A 1 70 ? 0.603 -3.627 2.371 1.00 86.75 70 TYR A O 1
ATOM 550 N N . GLY A 1 71 ? -1.012 -2.075 2.128 1.00 85.44 71 GLY A N 1
ATOM 551 C CA . GLY A 1 71 ? -0.401 -1.297 1.063 1.00 85.44 71 GLY A CA 1
ATOM 552 C C . GLY A 1 71 ? -0.229 0.158 1.497 1.00 85.44 71 GLY A C 1
ATOM 553 O O . GLY A 1 71 ? -1.122 0.765 2.084 1.00 85.44 71 GLY A O 1
ATOM 554 N N . ALA A 1 72 ? 0.920 0.744 1.180 1.00 81.62 72 ALA A N 1
ATOM 555 C CA . ALA A 1 72 ? 1.129 2.182 1.276 1.00 81.62 72 ALA A CA 1
ATOM 556 C C . ALA A 1 72 ? 1.392 2.717 -0.126 1.00 81.62 72 ALA A C 1
ATOM 558 O O . ALA A 1 72 ? 2.260 2.204 -0.834 1.00 81.62 72 ALA A O 1
ATOM 559 N N . PHE A 1 73 ? 0.640 3.736 -0.525 1.00 76.56 73 PHE A N 1
ATOM 560 C CA . PHE A 1 73 ? 0.799 4.361 -1.827 1.00 76.56 73 PHE A CA 1
ATOM 561 C C . PHE A 1 73 ? 0.995 5.865 -1.669 1.00 76.56 73 PHE A C 1
ATOM 563 O O . PHE A 1 73 ? 0.158 6.554 -1.088 1.00 76.56 73 PHE A O 1
ATOM 570 N N . GLY A 1 74 ? 2.112 6.376 -2.183 1.00 71.94 74 GLY A N 1
ATOM 571 C CA . GLY A 1 74 ? 2.400 7.805 -2.229 1.00 71.94 74 GLY A CA 1
ATOM 572 C C . GLY A 1 74 ? 2.101 8.370 -3.610 1.00 71.94 74 GLY A C 1
ATOM 573 O O . GLY A 1 74 ? 2.571 7.833 -4.614 1.00 71.94 74 GLY A O 1
ATOM 574 N N . PHE A 1 75 ? 1.368 9.479 -3.665 1.00 68.12 75 PHE A N 1
ATOM 575 C CA . PHE A 1 75 ? 1.238 10.252 -4.895 1.00 68.12 75 PHE A CA 1
ATOM 576 C C . PHE A 1 75 ? 2.467 11.148 -5.009 1.00 68.12 75 PHE A C 1
ATOM 578 O O . PHE A 1 75 ? 2.537 12.201 -4.378 1.00 68.12 75 PHE A O 1
ATOM 585 N N . PHE A 1 76 ? 3.468 10.721 -5.777 1.00 64.75 76 PHE A N 1
ATOM 586 C CA . PHE A 1 76 ? 4.620 11.567 -6.061 1.00 64.75 76 PHE A CA 1
ATOM 587 C C . PHE A 1 76 ? 4.503 12.130 -7.477 1.00 64.75 76 PHE A C 1
ATOM 589 O O . PHE A 1 76 ? 4.376 11.399 -8.456 1.00 64.75 76 PHE A O 1
ATOM 596 N N . GLN A 1 77 ? 4.532 13.455 -7.582 1.00 56.19 77 GLN A N 1
ATOM 597 C CA . GLN A 1 77 ? 4.844 14.134 -8.831 1.00 56.19 77 GLN A CA 1
ATOM 598 C C . GLN A 1 77 ? 6.303 14.548 -8.739 1.00 56.19 77 GLN A C 1
ATOM 600 O O . GLN A 1 77 ? 6.678 15.348 -7.881 1.00 56.19 77 GLN A O 1
ATOM 605 N N . TYR A 1 78 ? 7.134 13.948 -9.583 1.00 55.62 78 TYR A N 1
ATOM 606 C CA . TYR A 1 78 ? 8.519 14.363 -9.716 1.00 55.62 78 TYR A CA 1
ATOM 607 C C . TYR A 1 78 ? 8.568 15.623 -10.582 1.00 55.62 78 TYR A C 1
ATOM 609 O O . TYR A 1 78 ? 8.252 15.574 -11.768 1.00 55.62 78 TYR A O 1
ATOM 617 N N . PHE A 1 79 ? 8.949 16.745 -9.978 1.00 54.03 79 PHE A N 1
ATOM 618 C CA . PHE A 1 79 ? 9.315 17.965 -10.691 1.00 54.03 79 PHE A CA 1
ATOM 619 C C . PHE A 1 79 ? 10.845 18.048 -10.690 1.00 54.03 79 PHE A C 1
ATOM 621 O O . PHE A 1 79 ? 11.442 18.599 -9.767 1.00 54.03 79 PHE A O 1
ATOM 628 N N . GLY A 1 80 ? 11.476 17.404 -11.671 1.00 56.31 80 GLY A N 1
ATOM 629 C CA . GLY A 1 80 ? 12.878 17.655 -12.014 1.00 56.31 80 GLY A CA 1
ATOM 630 C C . GLY A 1 80 ? 12.996 18.845 -12.977 1.00 56.31 80 GLY A C 1
ATOM 631 O O . GLY A 1 80 ? 11.962 19.307 -13.465 1.00 56.31 80 GLY A O 1
ATOM 632 N N . PRO A 1 81 ? 14.212 19.364 -13.233 1.00 48.97 81 PRO A N 1
ATOM 633 C CA . PRO A 1 81 ? 14.441 20.285 -14.347 1.00 48.97 81 PRO A CA 1
ATOM 634 C C . PRO A 1 81 ? 14.050 19.670 -15.698 1.00 48.97 81 PRO A C 1
ATOM 636 O O . PRO A 1 81 ? 14.085 18.422 -15.819 1.00 48.97 81 PRO A O 1
#

Radius of gyration: 14.97 Å; Cα contacts (8 Å, |Δi|>4): 129; chains: 1; bounding box: 33×39×32 Å

pLDDT: mean 83.64, std 10.31, range [48.97, 95.25]

Secondary structure (DSSP, 8-state):
--TTT---EEEETTTEEEEEEE-B-TTT-PBP----PPPTT---S-EEEEEEEEEEEE-SS-EEE-TT-EEEEE-------

Foldseek 3Di:
DDPVQPDDWDDDPNQWTWDWAFDADPPPRHGDQDDDDDDPPDDAPDKGWTFTQWIWGDDPPDTDTPHRHIDIGGDDDDDDD

Nearest PDB structures (foldseek):
  6mzm-assembly1_W  TM=5.115E-01  e=2.075E+00  Homo sapiens
  7ml4-assembly1_U  TM=5.691E-01  e=3.870E+00  Saccharomyces cerevisiae
  7zx7-assembly1_U  TM=5.021E-01  e=3.265E+00  Homo sapiens
  7egj-assembly1_Q  TM=5.139E-01  e=3.085E+00  Homo sapiens
  6o9l-assembly1_N  TM=4.437E-01  e=2.460E+00  Homo sapiens

Solvent-accessible surface area (backbone atoms only — not comparable to full-atom values): 5198 Å² total; per-residue (Å²): 98,41,88,85,79,64,37,62,56,49,76,46,93,84,30,31,44,37,36,54,38,78,39,52,37,91,84,82,63,45,78,50,82,79,88,80,89,77,66,88,92,70,84,76,93,47,70,50,64,30,28,21,69,36,29,39,40,44,61,100,87,48,79,47,79,59,45,75,34,87,38,79,47,69,73,77,82,85,84,71,135

Mean predicted aligned error: 6.36 Å

Sequence (81 aa):
MDSETKLPRVAAADAITVEMEYILNPVTKETIHPRVVLPEGLVVKEAALVGTKQFTVSDEHVRYDHSGRYGAFGFFQYFGP